Protein AF-A0A961F2I8-F1 (afdb_monomer)

Mean predicted aligned error: 10.21 Å

pLDDT: mean 71.42, std 15.01, range [39.75, 91.75]

Radius of gyration: 16.72 Å; Cα contacts (8 Å, |Δi|>4): 55; chains: 1; bounding box: 39×25×45 Å

Nearest PDB structures (foldseek):
  3lz8-assembly1_B  TM=6.423E-01  e=3.020E+00  Klebsiella pneumoniae subsp. pneumoniae MGH 78578
  8c6j-assembly1_S  TM=4.026E-01  e=1.756E+00  Homo sapiens
  6fhm-assembly1_B  TM=4.730E-01  e=4.853E+00  Escherichia coli K-12

Sequence (74 aa):
SLESLSEVLGESRIHVAANEKKTVRIMLEGQLAEHVDAAERPRYLKIRFHLLDEDGRVNLEKDAVFTIPAHEAL

Secondary structure (DSSP, 8-state):
----HHHHH--------TT-----------PPPS---TTS--EEEEEEEEEE-TTS-EEEEEEEEEEE------

Foldseek 3Di:
DPDPPCNVVDDDDDDADVPRDDDDDDDDDDDDDPDDDLPDDFDKDKDKDFDADPVRDGPDIDIDIDTDDRPPDD

Solvent-accessible surface area (backbone atoms only — not comparable to full-atom values): 5463 Å² total; per-residue (Å²): 131,86,76,53,69,59,74,76,71,51,90,85,88,83,91,74,60,90,96,56,87,83,86,87,86,84,86,87,88,79,80,78,70,92,84,63,65,86,85,65,67,80,42,71,51,76,47,77,48,72,44,59,51,97,87,67,47,78,78,44,80,46,82,47,76,44,78,44,75,71,75,76,81,127

Structure (mmCIF, N/CA/C/O backbone):
data_AF-A0A961F2I8-F1
#
_entry.id   AF-A0A961F2I8-F1
#
loop_
_atom_site.group_PDB
_atom_site.id
_atom_site.type_symbol
_atom_site.label_atom_id
_atom_site.label_alt_id
_atom_site.label_comp_id
_atom_site.label_asym_id
_atom_site.label_entity_id
_a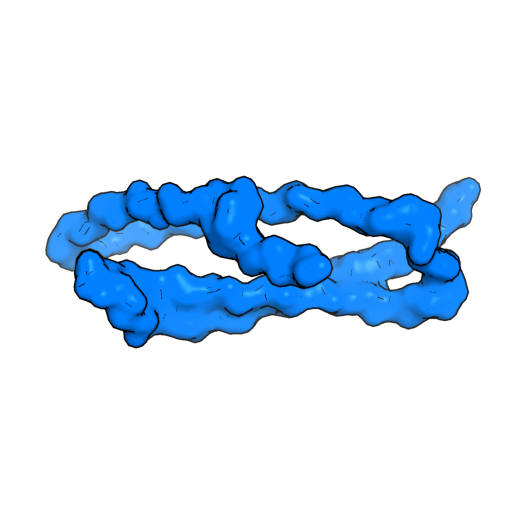tom_site.label_seq_id
_atom_site.pdbx_PDB_ins_code
_atom_site.Cartn_x
_atom_site.Cartn_y
_atom_site.Cartn_z
_atom_site.occupancy
_atom_site.B_iso_or_equiv
_atom_site.auth_seq_id
_atom_site.auth_comp_id
_atom_site.auth_asym_id
_atom_site.auth_atom_id
_atom_site.pdbx_PDB_model_num
ATOM 1 N N . SER A 1 1 ? 5.007 -19.156 -12.548 1.00 46.53 1 SER A N 1
ATOM 2 C CA . SER A 1 1 ? 3.950 -18.527 -11.733 1.00 46.53 1 SER A CA 1
ATOM 3 C C . SER A 1 1 ? 4.569 -17.329 -11.040 1.00 46.53 1 SER A C 1
ATOM 5 O O . SER A 1 1 ? 5.700 -17.454 -10.596 1.00 46.53 1 SER A O 1
ATOM 7 N N . LEU A 1 2 ? 3.909 -16.165 -11.017 1.00 40.47 2 LEU A N 1
ATOM 8 C CA . LEU A 1 2 ? 4.330 -15.085 -10.118 1.00 40.47 2 LEU A CA 1
ATOM 9 C C . LEU A 1 2 ? 3.866 -15.503 -8.719 1.00 40.47 2 LEU A C 1
ATOM 11 O O . LEU A 1 2 ? 2.660 -15.569 -8.495 1.00 40.47 2 LEU A O 1
ATOM 15 N N . GLU A 1 3 ? 4.791 -15.857 -7.831 1.00 46.47 3 GLU A N 1
ATOM 16 C CA . GLU A 1 3 ? 4.477 -15.978 -6.403 1.00 46.47 3 GLU A CA 1
ATOM 17 C C . GLU A 1 3 ? 3.960 -14.621 -5.915 1.00 46.47 3 GLU A C 1
ATOM 19 O O . GLU A 1 3 ? 4.455 -13.565 -6.334 1.00 46.47 3 GLU A O 1
ATOM 24 N N . SER A 1 4 ? 2.916 -14.623 -5.089 1.00 58.72 4 SER A N 1
ATOM 25 C CA . SER A 1 4 ? 2.405 -13.372 -4.534 1.00 58.72 4 SER A CA 1
ATOM 26 C C . SER A 1 4 ? 3.486 -12.750 -3.649 1.00 58.72 4 SER A C 1
ATOM 28 O O . SER A 1 4 ? 4.115 -13.442 -2.853 1.00 58.72 4 SER A O 1
ATOM 30 N N . LEU A 1 5 ? 3.673 -11.428 -3.710 1.00 57.09 5 LEU A N 1
ATOM 31 C CA . LEU A 1 5 ? 4.569 -10.700 -2.795 1.00 57.09 5 LEU A CA 1
ATOM 32 C C . LEU A 1 5 ? 4.281 -11.021 -1.314 1.00 57.09 5 LEU A C 1
ATOM 34 O O . LEU A 1 5 ? 5.192 -10.979 -0.495 1.00 57.09 5 LEU A O 1
ATOM 38 N N . SER A 1 6 ? 3.040 -11.389 -0.975 1.00 56.94 6 SER A N 1
ATOM 39 C CA . SER A 1 6 ? 2.662 -11.848 0.368 1.00 56.94 6 SER A CA 1
ATOM 40 C C . SER A 1 6 ? 3.239 -13.219 0.744 1.00 56.94 6 SER A C 1
ATOM 42 O O . SER A 1 6 ? 3.513 -13.455 1.915 1.00 56.94 6 SER A O 1
ATOM 44 N N . GLU A 1 7 ? 3.420 -14.119 -0.225 1.00 59.09 7 GLU A N 1
ATOM 45 C CA . GLU A 1 7 ? 4.027 -15.445 -0.022 1.00 59.09 7 GLU A CA 1
ATOM 46 C C . GLU A 1 7 ? 5.543 -15.330 0.177 1.00 59.09 7 GLU A C 1
ATOM 48 O O . GLU A 1 7 ? 6.114 -16.073 0.969 1.00 59.09 7 GLU A O 1
ATOM 53 N N . VAL A 1 8 ? 6.177 -14.354 -0.483 1.00 62.31 8 VAL A N 1
ATOM 54 C CA . VAL A 1 8 ? 7.629 -14.121 -0.417 1.00 62.31 8 VAL A CA 1
ATOM 55 C C . VAL A 1 8 ? 8.035 -13.301 0.814 1.00 62.31 8 VAL A C 1
ATOM 57 O O . VAL A 1 8 ? 9.040 -13.604 1.451 1.00 62.31 8 VAL A O 1
ATOM 60 N N . LEU A 1 9 ? 7.277 -12.254 1.161 1.00 64.31 9 LEU A N 1
ATOM 61 C CA . LEU A 1 9 ? 7.619 -11.345 2.266 1.00 64.31 9 LEU A CA 1
ATOM 62 C C . LEU A 1 9 ? 7.073 -11.798 3.630 1.00 64.31 9 LEU A C 1
ATOM 64 O O . LEU A 1 9 ? 7.532 -11.309 4.663 1.00 64.31 9 LEU A O 1
ATOM 68 N N . GLY A 1 10 ? 6.109 -12.722 3.644 1.00 65.00 10 GLY A N 1
ATOM 69 C CA . GLY A 1 10 ? 5.395 -13.137 4.849 1.00 65.00 10 GLY A CA 1
ATOM 70 C C . GLY A 1 10 ? 4.420 -12.077 5.383 1.00 65.00 10 GLY A C 1
ATOM 71 O O . GLY A 1 10 ? 4.376 -10.929 4.938 1.00 65.00 10 GLY A O 1
ATOM 72 N N . GLU A 1 11 ? 3.600 -12.471 6.359 1.00 70.56 11 GLU A N 1
ATOM 73 C CA . GLU A 1 11 ? 2.665 -11.571 7.040 1.00 70.56 11 GLU A CA 1
ATOM 74 C C . GLU A 1 11 ? 3.366 -10.861 8.212 1.00 70.56 11 GLU A C 1
ATOM 76 O O . GLU A 1 11 ? 3.941 -11.507 9.088 1.00 70.56 11 GLU A O 1
ATOM 81 N N . SER A 1 12 ? 3.293 -9.528 8.263 1.00 75.69 12 SER A N 1
ATOM 82 C CA . SER A 1 12 ? 3.746 -8.738 9.416 1.00 75.69 12 SER A CA 1
ATOM 83 C C . SER A 1 12 ? 2.549 -8.206 10.197 1.00 75.69 12 SER A C 1
ATOM 85 O O . SER A 1 12 ? 1.705 -7.507 9.638 1.00 75.69 12 SER A O 1
ATOM 87 N N . ARG A 1 13 ? 2.493 -8.498 11.501 1.00 79.38 13 ARG A N 1
ATOM 88 C CA . ARG A 1 13 ? 1.405 -8.070 12.395 1.00 79.38 13 ARG A CA 1
ATOM 89 C C . ARG A 1 13 ? 1.867 -6.975 13.345 1.00 79.38 13 ARG A C 1
ATOM 91 O O . ARG A 1 13 ? 2.953 -7.051 13.915 1.00 79.38 13 ARG A O 1
ATOM 98 N N . ILE A 1 14 ? 1.010 -5.982 13.559 1.00 82.69 14 ILE A N 1
ATOM 99 C CA . ILE A 1 14 ? 1.199 -4.940 14.571 1.00 82.69 14 ILE A CA 1
ATOM 100 C C . ILE A 1 14 ? -0.028 -4.888 15.476 1.00 82.69 14 ILE A C 1
ATOM 102 O O . ILE A 1 14 ? -1.155 -4.965 15.002 1.00 82.69 14 ILE A O 1
ATOM 106 N N . HIS A 1 15 ? 0.186 -4.717 16.777 1.00 85.44 15 HIS A N 1
ATOM 107 C CA . HIS A 1 15 ? -0.895 -4.423 17.713 1.00 85.44 15 HIS A CA 1
ATOM 108 C C . HIS A 1 15 ? -0.993 -2.905 17.915 1.00 85.44 15 HIS A C 1
ATOM 110 O O . HIS A 1 15 ? 0.017 -2.253 18.220 1.00 85.44 15 HIS A O 1
ATOM 116 N N . VAL A 1 16 ? -2.192 -2.351 17.729 1.00 84.12 16 VAL A N 1
ATOM 117 C CA . VAL A 1 16 ? -2.511 -0.930 17.930 1.00 84.12 16 VAL A CA 1
ATOM 118 C C . VAL A 1 16 ? -3.630 -0.857 18.962 1.00 84.12 16 VAL A C 1
ATOM 120 O O . VAL A 1 16 ? -4.715 -1.381 18.725 1.00 84.12 16 VAL A O 1
ATOM 123 N N . ALA A 1 17 ? -3.367 -0.243 20.114 1.00 87.31 17 ALA A N 1
ATOM 124 C CA . ALA A 1 17 ? -4.381 -0.091 21.149 1.00 87.31 17 ALA A CA 1
ATOM 125 C C . ALA A 1 17 ? -5.475 0.903 20.716 1.00 87.31 17 ALA A C 1
ATOM 127 O O . ALA A 1 17 ? -5.279 1.746 19.836 1.00 87.31 17 ALA A O 1
ATOM 128 N N . ALA A 1 18 ? -6.642 0.839 21.361 1.00 86.12 18 ALA A N 1
ATOM 129 C CA . ALA A 1 18 ? -7.726 1.778 21.091 1.00 86.12 18 ALA A CA 1
ATOM 130 C C . ALA A 1 18 ? -7.266 3.232 21.308 1.00 86.12 18 ALA A C 1
ATOM 132 O O . ALA A 1 18 ? -6.659 3.555 22.329 1.00 86.12 18 ALA A O 1
ATOM 133 N N . ASN A 1 19 ? -7.582 4.111 20.350 1.00 90.06 19 ASN A N 1
ATOM 134 C CA . ASN A 1 19 ? -7.172 5.524 20.318 1.00 90.06 19 ASN A CA 1
ATOM 135 C C . ASN A 1 19 ? -5.650 5.765 20.243 1.00 90.06 19 ASN A C 1
ATOM 137 O O . ASN A 1 19 ? -5.202 6.906 20.367 1.00 90.06 19 ASN A O 1
ATOM 141 N N . GLU A 1 20 ? -4.846 4.726 20.012 1.00 90.88 20 GLU A N 1
ATOM 142 C CA . GLU A 1 20 ? -3.411 4.854 19.783 1.00 90.88 20 GLU A CA 1
ATOM 143 C C . GLU A 1 20 ? -3.131 5.182 18.310 1.00 90.88 20 GLU A C 1
ATOM 145 O O . GLU A 1 20 ? -3.679 4.568 17.394 1.00 90.88 20 GLU A O 1
ATOM 150 N N . LYS A 1 21 ? -2.227 6.134 18.063 1.00 90.25 21 LYS A N 1
ATOM 151 C CA . LYS A 1 21 ? -1.708 6.410 16.721 1.00 90.25 21 LYS A CA 1
ATOM 152 C C . LYS A 1 21 ? -0.316 5.804 16.583 1.00 90.25 21 LYS A C 1
ATOM 154 O O . LYS A 1 21 ? 0.606 6.230 17.273 1.00 90.25 21 LYS A O 1
ATOM 159 N N . LYS A 1 22 ? -0.144 4.873 15.641 1.00 84.44 22 LYS A N 1
ATOM 160 C CA . LYS A 1 22 ? 1.171 4.326 15.272 1.00 84.44 22 LYS A CA 1
ATOM 161 C C . LYS A 1 22 ? 1.605 4.773 13.886 1.00 84.44 22 LYS A C 1
ATOM 163 O O . LYS A 1 22 ? 0.792 4.919 12.979 1.00 84.44 22 LYS A O 1
ATOM 168 N N . THR A 1 23 ? 2.914 4.940 13.732 1.00 85.88 23 THR A N 1
ATOM 169 C CA . THR A 1 23 ? 3.561 5.140 12.434 1.00 85.88 23 THR A CA 1
ATOM 170 C C . THR A 1 23 ? 4.337 3.881 12.092 1.00 85.88 23 THR A C 1
ATOM 172 O O . THR A 1 23 ? 5.286 3.532 12.792 1.00 85.88 23 THR A O 1
ATOM 175 N N . VAL A 1 24 ? 3.949 3.219 11.007 1.00 81.31 24 VAL A N 1
ATOM 176 C CA . VAL A 1 24 ? 4.655 2.056 10.461 1.00 81.31 24 VAL A CA 1
ATOM 177 C C . VAL A 1 24 ? 5.540 2.535 9.318 1.00 81.31 24 V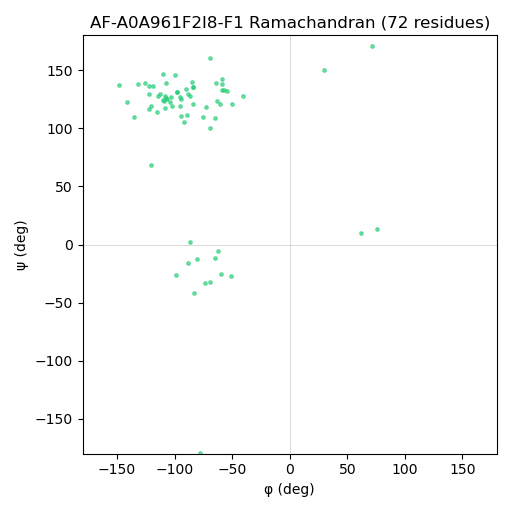AL A C 1
ATOM 179 O O . VAL A 1 24 ? 5.077 3.274 8.450 1.00 81.31 24 VAL A O 1
ATOM 182 N N . ARG A 1 25 ? 6.814 2.139 9.320 1.00 79.50 25 ARG A N 1
ATOM 183 C CA . ARG A 1 25 ? 7.738 2.389 8.209 1.00 79.50 25 ARG A C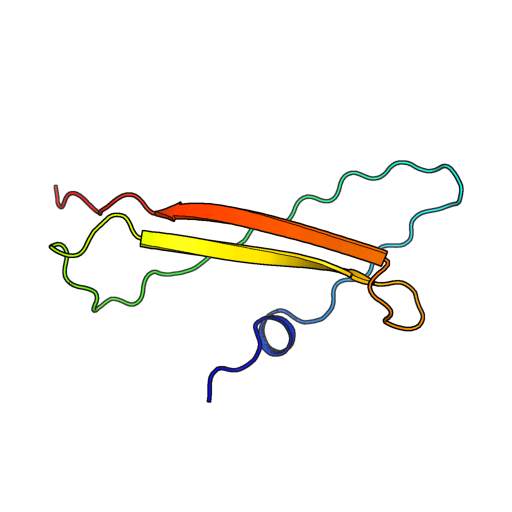A 1
ATOM 184 C C . ARG A 1 25 ? 8.043 1.062 7.533 1.00 79.50 25 ARG A C 1
ATOM 186 O O . ARG A 1 25 ? 8.477 0.133 8.203 1.00 79.50 25 ARG A O 1
ATOM 193 N N . ILE A 1 26 ? 7.802 0.994 6.229 1.00 75.81 26 ILE A N 1
ATOM 194 C CA . ILE A 1 26 ? 8.084 -0.176 5.398 1.00 75.81 26 ILE A CA 1
ATOM 195 C C . ILE A 1 26 ? 9.177 0.234 4.418 1.00 75.81 26 ILE A C 1
ATOM 197 O O . ILE A 1 26 ? 9.044 1.255 3.742 1.00 75.81 26 ILE A O 1
ATOM 201 N N . MET A 1 27 ? 10.250 -0.548 4.364 1.00 73.00 27 MET A N 1
ATOM 202 C CA . MET A 1 27 ? 11.308 -0.410 3.371 1.00 73.00 27 MET A CA 1
ATOM 203 C C . MET A 1 27 ? 11.188 -1.578 2.402 1.00 73.00 27 MET A C 1
ATOM 205 O O . MET A 1 27 ? 11.089 -2.725 2.829 1.00 73.00 27 MET A O 1
ATOM 209 N N . LEU A 1 28 ? 11.137 -1.269 1.111 1.00 73.12 28 LEU A N 1
ATOM 210 C CA . LEU A 1 28 ? 11.031 -2.261 0.051 1.00 73.12 28 LEU A CA 1
ATOM 211 C C . LEU A 1 28 ? 12.312 -2.182 -0.763 1.00 73.12 28 LEU A C 1
ATOM 213 O O . LEU A 1 28 ? 12.585 -1.162 -1.393 1.00 73.12 28 LEU A O 1
ATOM 217 N N . GLU A 1 29 ? 13.097 -3.249 -0.710 1.00 67.38 29 GLU A N 1
ATOM 218 C CA . GLU A 1 29 ? 14.317 -3.398 -1.490 1.00 67.38 29 GLU A CA 1
ATOM 219 C C . GLU A 1 29 ? 14.023 -4.362 -2.637 1.00 67.38 29 GLU A C 1
ATOM 221 O O . GLU A 1 29 ? 13.554 -5.479 -2.427 1.00 67.38 29 GLU A O 1
ATOM 226 N N . GLY A 1 30 ? 14.247 -3.906 -3.865 1.00 65.75 30 GLY A N 1
ATOM 227 C CA . GLY A 1 30 ? 14.098 -4.719 -5.062 1.00 65.75 30 GLY A CA 1
ATOM 228 C C . GLY A 1 30 ? 15.323 -4.547 -5.942 1.00 65.75 30 GLY A C 1
ATOM 229 O O . GLY A 1 30 ? 15.816 -3.432 -6.108 1.00 65.75 30 GLY A O 1
ATOM 230 N N . GLN A 1 31 ? 15.810 -5.643 -6.515 1.00 60.56 31 GLN A N 1
ATOM 231 C CA . GLN A 1 31 ? 16.780 -5.580 -7.600 1.00 60.56 31 GLN A CA 1
ATOM 232 C C . GLN A 1 31 ? 16.019 -5.492 -8.920 1.00 60.56 31 GLN A C 1
ATOM 234 O O . GLN A 1 31 ? 15.104 -6.274 -9.183 1.00 60.56 31 GLN A O 1
ATOM 239 N N . LEU A 1 32 ? 16.387 -4.520 -9.754 1.00 58.44 32 LEU A N 1
ATOM 240 C CA . LEU A 1 32 ? 15.972 -4.534 -11.149 1.00 58.44 32 LEU A CA 1
ATOM 241 C C . LEU A 1 32 ? 16.585 -5.778 -11.790 1.00 58.44 32 LEU A C 1
ATOM 243 O O . LEU A 1 32 ? 17.798 -5.953 -11.732 1.00 58.44 32 LEU A O 1
ATOM 247 N N . ALA A 1 33 ? 15.755 -6.646 -12.372 1.00 55.88 33 ALA A N 1
ATOM 248 C CA . ALA A 1 33 ? 16.256 -7.798 -13.109 1.00 55.88 33 ALA A CA 1
ATOM 249 C C . ALA A 1 33 ? 17.238 -7.315 -14.192 1.00 55.88 33 ALA A C 1
ATOM 251 O O . ALA A 1 33 ? 16.933 -6.376 -14.925 1.00 55.88 33 ALA A O 1
ATOM 252 N N . GLU A 1 34 ? 18.410 -7.947 -14.279 1.00 49.16 34 GLU A N 1
ATOM 253 C CA . GLU A 1 34 ? 19.575 -7.478 -15.054 1.00 49.16 34 GLU A CA 1
ATOM 254 C C . GLU A 1 34 ? 19.349 -7.360 -16.575 1.00 49.16 34 GLU A C 1
ATOM 256 O O . GLU A 1 34 ? 20.211 -6.867 -17.292 1.00 49.16 34 GLU A O 1
ATOM 261 N N . HIS A 1 35 ? 18.194 -7.777 -17.094 1.00 47.47 35 HIS A N 1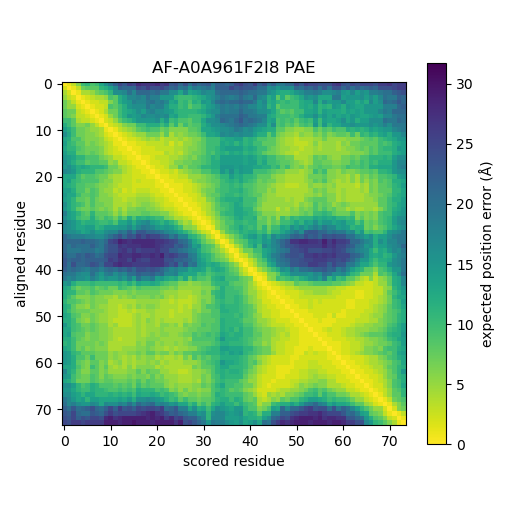
ATOM 262 C CA . HIS A 1 35 ? 17.868 -7.751 -18.519 1.00 47.47 35 HIS A CA 1
ATOM 263 C C . HIS A 1 35 ? 16.641 -6.901 -18.793 1.00 47.47 35 HIS A C 1
ATOM 265 O O . HIS A 1 35 ? 15.585 -7.403 -19.178 1.00 47.47 35 HIS A O 1
ATOM 271 N N . VAL A 1 36 ? 16.767 -5.595 -18.608 1.00 48.94 36 VAL A N 1
ATOM 272 C CA . VAL A 1 36 ? 15.749 -4.705 -19.143 1.00 48.94 36 VAL A CA 1
ATOM 273 C C . VAL A 1 36 ? 16.447 -3.539 -19.812 1.00 48.94 36 VAL A C 1
ATOM 275 O O . VAL A 1 36 ? 17.069 -2.705 -19.151 1.00 48.94 36 VAL A O 1
ATOM 278 N N . ASP A 1 37 ? 16.339 -3.550 -21.133 1.00 53.62 37 ASP A N 1
ATOM 279 C CA . ASP A 1 37 ? 16.947 -2.636 -22.085 1.00 53.62 37 ASP A CA 1
ATOM 280 C C . ASP A 1 37 ? 16.900 -1.179 -21.588 1.00 53.62 37 ASP A C 1
ATOM 282 O O . ASP A 1 37 ? 15.848 -0.670 -21.177 1.00 53.62 37 ASP A O 1
ATOM 286 N N . ALA A 1 38 ? 18.054 -0.510 -21.583 1.00 51.56 38 ALA A N 1
ATOM 287 C CA . ALA A 1 38 ? 18.207 0.862 -21.090 1.00 51.56 38 ALA A CA 1
ATOM 288 C C . ALA A 1 38 ? 17.428 1.886 -21.944 1.00 51.56 38 ALA A C 1
ATOM 290 O O . ALA A 1 38 ? 17.238 3.028 -21.529 1.00 51.56 38 ALA A O 1
ATOM 291 N N . ALA A 1 39 ? 16.938 1.470 -23.116 1.00 56.00 39 ALA A N 1
ATOM 292 C CA . ALA A 1 39 ? 16.111 2.275 -24.011 1.00 56.00 39 ALA A CA 1
ATOM 293 C C . ALA A 1 39 ? 14.619 2.342 -23.611 1.00 56.00 39 ALA A C 1
ATOM 295 O O . ALA A 1 39 ? 13.871 3.167 -24.145 1.00 56.00 39 ALA A O 1
ATOM 296 N N . GLU A 1 40 ? 14.147 1.502 -22.686 1.00 53.38 40 GLU A N 1
ATOM 297 C CA . GLU A 1 40 ? 12.730 1.456 -22.319 1.00 53.38 40 GLU A CA 1
ATOM 298 C C . GLU A 1 40 ? 12.411 2.374 -21.135 1.00 53.38 40 GLU A C 1
ATOM 300 O O . GLU A 1 40 ? 12.738 2.023 -20.007 1.00 53.38 40 GLU A O 1
ATOM 305 N N . ARG A 1 41 ? 11.764 3.515 -21.451 1.00 54.16 41 ARG A N 1
ATOM 306 C CA . ARG A 1 41 ? 10.793 4.361 -20.697 1.00 54.16 41 ARG A CA 1
ATOM 307 C C . ARG A 1 41 ? 10.880 4.402 -19.152 1.00 54.16 41 ARG A C 1
ATOM 309 O O . ARG A 1 41 ? 11.157 3.399 -18.514 1.00 54.16 41 ARG A O 1
ATOM 316 N N . PRO 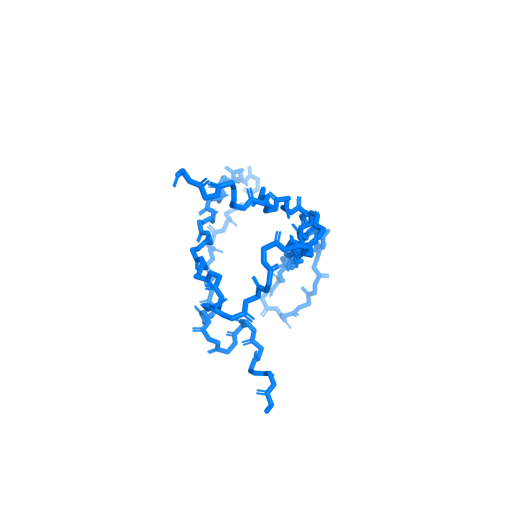A 1 42 ? 10.497 5.521 -18.495 1.00 56.09 42 PRO A N 1
ATOM 317 C CA . PRO A 1 42 ? 10.381 5.547 -17.033 1.00 56.09 42 PRO A CA 1
ATOM 318 C C . PRO A 1 42 ? 9.541 4.363 -16.545 1.00 56.09 42 PRO A C 1
ATOM 320 O O . PRO A 1 42 ? 8.395 4.180 -16.967 1.00 56.09 42 PRO A O 1
ATOM 323 N N . ARG A 1 43 ? 10.146 3.528 -15.698 1.00 68.62 43 ARG A N 1
ATOM 324 C CA . ARG A 1 43 ? 9.489 2.337 -15.168 1.00 68.62 43 ARG A CA 1
ATOM 325 C C . ARG A 1 43 ? 8.794 2.723 -13.883 1.00 68.62 43 ARG A C 1
A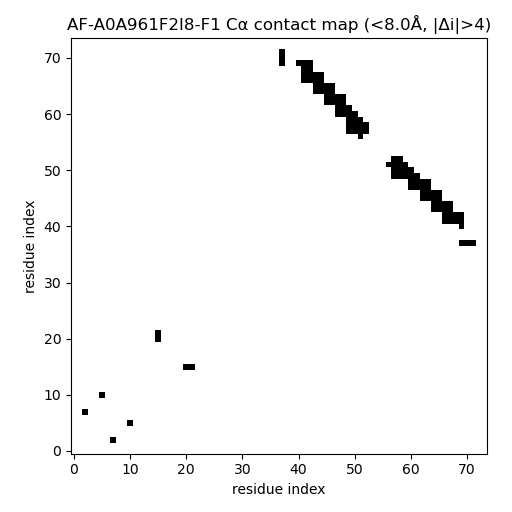TOM 327 O O . ARG A 1 43 ? 9.369 3.397 -13.033 1.00 68.62 43 ARG A O 1
ATOM 334 N N . TYR A 1 44 ? 7.550 2.298 -13.743 1.00 70.19 44 TYR A N 1
ATOM 335 C CA . TYR A 1 44 ? 6.776 2.542 -12.539 1.00 70.19 44 TYR A CA 1
ATOM 336 C C . TYR A 1 44 ? 6.638 1.234 -11.775 1.00 70.19 44 TYR A C 1
ATOM 338 O O . TYR A 1 44 ? 6.163 0.240 -12.321 1.00 70.19 44 TYR A O 1
ATOM 346 N N . LEU A 1 45 ? 7.019 1.245 -10.504 1.00 73.50 45 LEU A N 1
ATOM 347 C CA . LEU A 1 45 ? 6.676 0.189 -9.567 1.00 73.50 45 LEU A CA 1
ATOM 348 C C . LEU A 1 45 ? 5.414 0.623 -8.827 1.00 73.50 45 LEU A C 1
ATOM 350 O O . LEU A 1 45 ? 5.434 1.566 -8.037 1.00 73.50 45 LEU A O 1
ATOM 354 N N . LYS A 1 46 ? 4.298 -0.048 -9.106 1.00 75.75 46 LYS A N 1
ATOM 355 C CA . LYS A 1 46 ? 3.050 0.159 -8.374 1.00 75.75 46 LYS A CA 1
ATOM 356 C C . LYS A 1 46 ? 2.949 -0.862 -7.247 1.00 75.75 46 LYS A C 1
ATOM 358 O O . LYS A 1 46 ? 3.005 -2.060 -7.498 1.00 75.75 46 LYS A O 1
ATOM 363 N N . ILE A 1 47 ? 2.756 -0.379 -6.025 1.00 77.94 47 ILE A N 1
ATOM 364 C CA . ILE A 1 47 ? 2.617 -1.189 -4.814 1.00 77.94 47 ILE A CA 1
ATOM 365 C C . ILE A 1 47 ? 1.279 -0.851 -4.175 1.00 77.94 47 ILE A C 1
ATOM 367 O O . ILE A 1 47 ? 0.953 0.322 -3.992 1.00 77.94 47 ILE A O 1
ATOM 371 N N . ARG A 1 48 ? 0.496 -1.878 -3.852 1.00 82.19 48 ARG A N 1
ATOM 372 C CA . ARG A 1 48 ? -0.781 -1.730 -3.159 1.00 82.19 48 ARG A CA 1
ATOM 373 C C . ARG A 1 48 ? -0.650 -2.263 -1.743 1.00 82.19 48 ARG A C 1
ATOM 375 O O . ARG A 1 48 ? -0.295 -3.420 -1.549 1.00 82.19 48 ARG A O 1
ATOM 382 N N . PHE A 1 49 ? -0.948 -1.414 -0.772 1.00 83.12 49 PHE A N 1
ATOM 383 C CA . PHE A 1 49 ? -0.985 -1.772 0.638 1.00 83.12 49 PHE A CA 1
ATOM 384 C C . PHE A 1 49 ? -2.425 -2.058 1.051 1.00 83.12 49 PHE A C 1
ATOM 386 O O . PHE A 1 49 ? -3.312 -1.242 0.788 1.00 83.12 49 PHE A O 1
ATOM 393 N N . HIS A 1 50 ? -2.636 -3.188 1.724 1.00 85.69 50 HIS A N 1
ATOM 394 C CA . HIS A 1 50 ? -3.890 -3.518 2.393 1.00 85.69 50 HIS A CA 1
ATOM 395 C C . HIS A 1 50 ? -3.658 -3.534 3.901 1.00 85.69 50 HIS A C 1
ATOM 397 O O . HIS A 1 50 ? -2.732 -4.190 4.378 1.00 85.69 50 HIS A O 1
ATOM 403 N N . LEU A 1 51 ? -4.504 -2.828 4.647 1.00 85.94 51 LEU A N 1
ATOM 404 C CA . LEU A 1 51 ? -4.629 -3.027 6.085 1.00 85.94 51 LEU A CA 1
ATOM 405 C C . LEU A 1 51 ? -5.790 -3.987 6.326 1.00 85.94 51 LEU A C 1
ATOM 407 O O . LEU A 1 51 ? -6.926 -3.683 5.952 1.00 85.94 51 LEU A O 1
ATOM 411 N N . LEU A 1 52 ? -5.487 -5.125 6.938 1.00 87.38 52 LEU A N 1
ATOM 412 C CA . LEU A 1 52 ? -6.460 -6.154 7.282 1.00 87.38 52 LEU A CA 1
ATOM 413 C C . LEU A 1 52 ? -6.840 -6.040 8.767 1.00 87.38 52 LEU A C 1
ATOM 415 O O . LEU A 1 52 ? -5.993 -5.657 9.577 1.00 87.38 52 LEU A O 1
ATOM 419 N N . ASP A 1 53 ? -8.088 -6.344 9.131 1.00 87.81 53 ASP A N 1
ATOM 420 C CA . ASP A 1 53 ? -8.423 -6.688 10.525 1.00 87.81 53 ASP A CA 1
ATOM 421 C C . ASP A 1 53 ? -8.022 -8.130 10.873 1.00 87.81 53 ASP A C 1
ATOM 423 O O . ASP A 1 53 ? -7.472 -8.868 10.055 1.00 87.81 53 ASP A O 1
ATOM 427 N N . GLU A 1 54 ? -8.302 -8.520 12.118 1.00 84.88 54 GLU A N 1
ATOM 428 C CA . GLU A 1 54 ? -8.048 -9.857 12.658 1.00 84.88 54 GLU A CA 1
ATOM 429 C C . GLU A 1 54 ? -8.782 -10.972 11.892 1.00 84.88 54 GLU A C 1
ATOM 431 O O . GLU A 1 54 ? -8.293 -12.100 11.859 1.00 84.88 54 GLU A O 1
ATOM 436 N N . ASP A 1 55 ? -9.898 -10.659 11.221 1.00 90.56 55 ASP A N 1
ATOM 437 C CA . ASP A 1 55 ? -10.655 -11.598 10.383 1.00 90.56 55 ASP A CA 1
ATOM 438 C C . ASP A 1 55 ? -10.114 -11.667 8.938 1.00 90.56 55 ASP A C 1
ATOM 440 O O . ASP A 1 55 ? -10.675 -12.362 8.085 1.00 90.56 55 ASP A O 1
ATOM 444 N N . GLY A 1 56 ? -9.038 -10.932 8.632 1.00 85.56 56 GLY A N 1
ATOM 445 C CA . GLY A 1 56 ? -8.432 -10.863 7.304 1.00 85.56 56 GLY A CA 1
ATOM 446 C C . GLY A 1 56 ? -9.214 -10.001 6.309 1.00 85.56 56 GLY A C 1
ATOM 447 O O . GLY A 1 56 ? -8.953 -10.069 5.105 1.00 85.56 56 GLY A O 1
ATOM 448 N N . ARG A 1 57 ? -10.177 -9.193 6.767 1.00 89.75 57 ARG A N 1
ATOM 449 C CA . ARG A 1 57 ? -10.949 -8.299 5.897 1.00 89.75 57 ARG A CA 1
ATOM 450 C C . ARG A 1 57 ? -10.199 -6.995 5.689 1.00 89.75 57 ARG A C 1
ATOM 452 O O . ARG A 1 57 ? -9.612 -6.434 6.610 1.00 89.75 57 ARG A O 1
ATOM 459 N N . VAL A 1 58 ? -10.241 -6.489 4.461 1.00 89.44 58 VAL A N 1
ATOM 460 C CA . VAL A 1 58 ? -9.59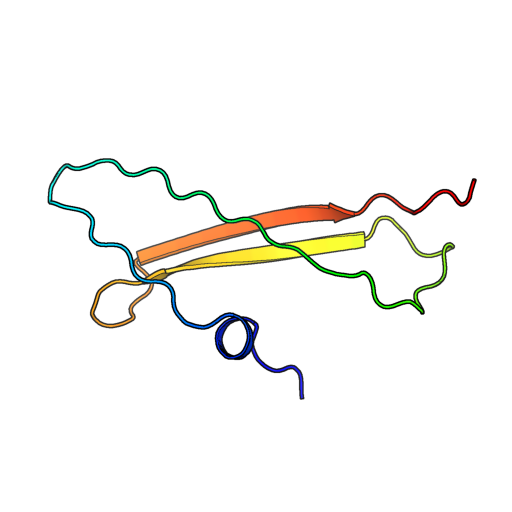5 -5.225 4.103 1.00 89.44 58 VAL A CA 1
ATOM 461 C C . VAL A 1 58 ? -10.379 -4.058 4.697 1.00 89.44 58 VAL A C 1
ATOM 463 O O . VAL A 1 58 ? -11.527 -3.822 4.329 1.00 89.44 58 VAL A O 1
ATOM 466 N N . ASN A 1 59 ? -9.731 -3.295 5.573 1.00 88.31 59 ASN A N 1
ATOM 467 C CA . ASN A 1 59 ? -10.275 -2.057 6.133 1.00 88.31 59 ASN A CA 1
ATOM 468 C C . ASN A 1 59 ? -9.752 -0.807 5.428 1.00 88.31 59 ASN A C 1
ATOM 470 O O . ASN A 1 59 ? -10.409 0.234 5.437 1.00 88.31 59 ASN A O 1
ATOM 474 N N . LEU A 1 60 ? -8.563 -0.888 4.826 1.00 88.81 60 LEU A N 1
ATOM 475 C CA . LEU A 1 60 ? -7.974 0.219 4.083 1.00 88.81 60 LEU A CA 1
ATOM 476 C C . LEU A 1 60 ? -7.122 -0.292 2.927 1.00 88.81 60 LEU A C 1
ATOM 478 O O . LEU A 1 60 ? -6.315 -1.206 3.093 1.00 88.81 60 LEU A O 1
ATOM 482 N N . GLU A 1 61 ? -7.258 0.374 1.784 1.00 91.75 61 GLU A N 1
ATOM 483 C CA . GLU A 1 61 ? -6.417 0.173 0.609 1.00 91.75 61 GLU A CA 1
ATOM 484 C C . GLU A 1 61 ? -5.682 1.464 0.259 1.00 91.75 61 GLU A C 1
ATOM 486 O O . GLU A 1 61 ? -6.261 2.557 0.254 1.00 91.75 61 GLU A O 1
ATOM 491 N N . LYS A 1 62 ? -4.392 1.348 -0.062 1.00 87.50 62 LYS A N 1
ATOM 492 C CA . LYS A 1 62 ? -3.596 2.482 -0.526 1.00 87.50 62 LYS A CA 1
ATOM 493 C C . LYS A 1 62 ? -2.639 2.071 -1.635 1.00 87.50 62 LYS A C 1
ATOM 495 O O . LYS A 1 62 ? -1.769 1.230 -1.434 1.00 87.50 62 LYS A O 1
ATOM 500 N N . ASP A 1 63 ? -2.766 2.730 -2.782 1.00 87.44 63 ASP A N 1
ATOM 501 C CA . ASP A 1 63 ? -1.805 2.622 -3.877 1.00 87.44 63 ASP A CA 1
ATOM 502 C C . ASP A 1 63 ? -0.629 3.592 -3.654 1.00 87.44 63 ASP A C 1
ATOM 504 O O . ASP A 1 63 ? -0.826 4.770 -3.334 1.00 87.44 63 ASP A O 1
ATOM 508 N N . ALA A 1 64 ? 0.590 3.101 -3.870 1.00 82.81 64 ALA A N 1
ATOM 509 C CA . ALA A 1 64 ? 1.813 3.880 -4.012 1.00 82.81 64 ALA A CA 1
ATOM 510 C C . ALA A 1 64 ? 2.447 3.576 -5.372 1.00 82.81 64 ALA A C 1
ATOM 512 O O . ALA A 1 64 ? 2.516 2.423 -5.797 1.00 82.81 64 ALA A O 1
ATOM 513 N N . VAL A 1 65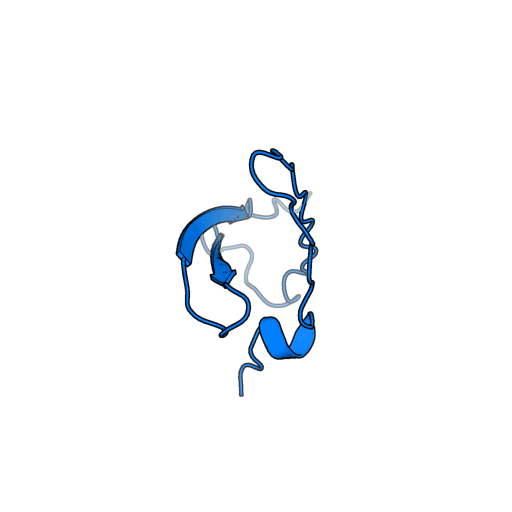 ? 2.902 4.615 -6.065 1.00 82.19 65 VAL A N 1
ATOM 514 C CA . VAL A 1 65 ? 3.581 4.485 -7.356 1.00 82.19 65 VAL A CA 1
ATOM 515 C C . VAL A 1 65 ? 4.968 5.084 -7.207 1.00 82.19 65 VAL A C 1
ATOM 517 O O . VAL A 1 65 ? 5.105 6.264 -6.893 1.00 82.19 65 VAL A O 1
ATOM 520 N N . PHE A 1 66 ? 5.982 4.258 -7.420 1.00 77.69 66 PHE A N 1
ATOM 521 C CA . PHE A 1 66 ? 7.382 4.645 -7.389 1.00 77.69 66 PHE A CA 1
ATOM 522 C C . PHE A 1 66 ? 7.877 4.766 -8.823 1.00 77.69 66 PHE A C 1
ATOM 524 O O . PHE A 1 66 ? 7.735 3.834 -9.614 1.00 77.69 66 PHE A O 1
ATOM 531 N N . THR A 1 67 ? 8.459 5.910 -9.159 1.00 75.19 67 THR A N 1
ATOM 532 C CA . THR A 1 67 ? 9.168 6.072 -10.426 1.00 75.19 67 THR A CA 1
ATOM 533 C C . THR A 1 67 ? 10.579 5.546 -10.241 1.00 75.19 67 THR A C 1
ATOM 535 O O . THR A 1 67 ? 11.314 6.034 -9.384 1.00 75.19 67 THR A O 1
ATOM 538 N N . ILE A 1 68 ? 10.953 4.561 -11.043 1.00 72.69 68 ILE A N 1
ATOM 539 C CA . ILE A 1 68 ? 12.320 4.075 -11.129 1.00 72.69 68 ILE A CA 1
ATOM 540 C C . ILE A 1 68 ? 12.997 4.917 -12.214 1.00 72.69 68 ILE A C 1
ATOM 542 O O . ILE A 1 68 ? 12.594 4.824 -13.381 1.00 72.69 68 ILE A O 1
ATOM 546 N N . PRO A 1 69 ? 13.958 5.787 -11.855 1.00 66.69 69 PRO A N 1
ATOM 547 C CA . PRO A 1 69 ? 14.687 6.556 -12.850 1.00 66.69 69 PRO A CA 1
ATOM 548 C C . PRO A 1 69 ? 15.386 5.598 -13.815 1.00 66.69 69 PRO A C 1
ATOM 550 O O . PRO A 1 69 ? 15.862 4.533 -13.413 1.00 66.69 69 PRO A O 1
ATOM 553 N N . ALA A 1 70 ? 15.426 5.965 -15.096 1.00 63.09 70 ALA A N 1
ATOM 554 C CA . ALA A 1 70 ? 16.255 5.248 -16.050 1.00 63.09 70 ALA A CA 1
ATOM 555 C C . ALA A 1 70 ? 17.703 5.317 -15.553 1.00 63.09 70 ALA A C 1
ATOM 557 O O . ALA A 1 70 ? 18.166 6.379 -15.134 1.00 63.09 70 ALA A O 1
ATOM 558 N N . HIS A 1 71 ? 18.390 4.178 -15.553 1.00 55.81 71 HIS A N 1
ATOM 559 C CA . HIS A 1 71 ? 19.807 4.159 -15.243 1.00 55.81 71 HIS A CA 1
ATOM 560 C C . HIS A 1 71 ? 20.520 4.848 -16.408 1.00 55.81 71 HIS A C 1
ATOM 562 O 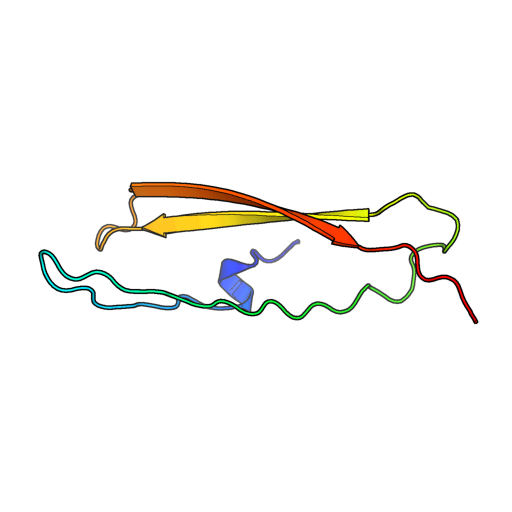O . HIS A 1 71 ? 20.710 4.245 -17.462 1.00 55.81 71 HIS A O 1
ATOM 568 N N . GLU A 1 72 ? 20.888 6.118 -16.248 1.00 47.84 72 GLU A N 1
ATOM 569 C CA . GLU A 1 72 ? 21.915 6.701 -17.103 1.00 47.84 72 GLU A CA 1
ATOM 570 C C . GLU A 1 72 ? 23.196 5.934 -16.772 1.00 47.84 72 GLU A C 1
ATOM 572 O O . GLU A 1 72 ? 23.687 5.964 -15.642 1.00 47.84 72 GLU A O 1
ATOM 577 N N . ALA A 1 73 ? 23.646 5.093 -17.700 1.00 48.19 73 ALA A N 1
ATOM 578 C CA . ALA A 1 73 ? 24.968 4.502 -17.604 1.00 48.19 73 ALA A CA 1
ATOM 579 C C . ALA A 1 73 ? 25.979 5.660 -17.604 1.00 48.19 73 ALA A C 1
ATOM 581 O O . ALA A 1 73 ? 25.961 6.479 -18.524 1.00 48.19 73 ALA A O 1
ATOM 582 N N . LEU A 1 74 ? 26.777 5.754 -16.537 1.00 39.75 74 LEU A N 1
ATOM 583 C CA . LEU A 1 74 ? 27.948 6.631 -16.462 1.00 39.75 74 LEU A CA 1
ATOM 584 C C . LEU A 1 74 ? 29.002 6.209 -17.490 1.00 39.75 74 LEU A C 1
ATOM 586 O O . LEU A 1 74 ? 29.184 4.980 -17.660 1.00 39.75 74 LEU A O 1
#